Protein AF-A0A850NP55-F1 (afdb_monomer_lite)

Foldseek 3Di:
DVVVVVDDDDDDDQLAWDDDQQDIDHNDDNVPVNRVVVNCVSVVHDDDD

pLDDT: mean 97.25, std 2.12, range [87.19, 98.69]

Organism: NCBI:txid1181271

Structure (mmCIF, N/CA/C/O backbone):
data_AF-A0A850NP55-F1
#
_entry.id   AF-A0A850NP55-F1
#
loop_
_atom_site.group_PDB
_atom_site.id
_atom_site.type_symbol
_atom_site.label_atom_id
_atom_site.label_alt_id
_atom_site.label_comp_id
_atom_site.label_asym_id
_atom_site.label_entity_id
_atom_site.label_seq_id
_atom_site.pdbx_PDB_ins_code
_atom_site.Cartn_x
_atom_site.Cartn_y
_atom_site.Cartn_z
_atom_site.occupancy
_atom_site.B_iso_or_equiv
_atom_site.auth_seq_id
_atom_site.auth_comp_id
_atom_site.auth_asym_id
_atom_site.auth_atom_id
_atom_site.pdbx_P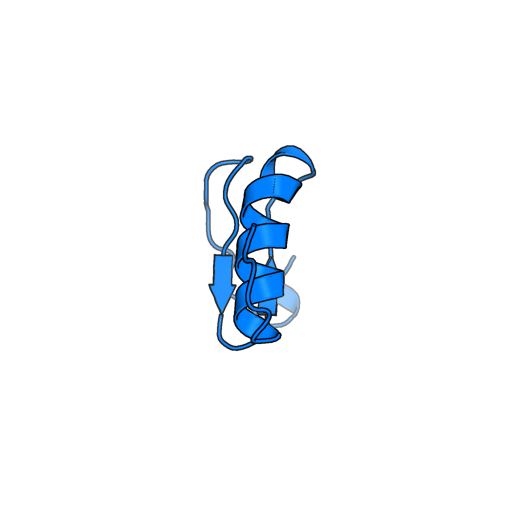DB_model_num
ATOM 1 N N . ASP A 1 1 ? 13.690 -5.985 -11.483 1.00 87.19 1 ASP A N 1
ATOM 2 C CA . ASP A 1 1 ? 12.483 -5.290 -11.964 1.00 87.19 1 ASP A CA 1
ATOM 3 C C . ASP A 1 1 ? 11.293 -6.225 -11.790 1.00 87.19 1 ASP A C 1
ATOM 5 O O . ASP A 1 1 ? 11.479 -7.432 -11.931 1.00 87.19 1 ASP A O 1
ATOM 9 N N . VAL A 1 2 ? 10.114 -5.694 -11.470 1.00 92.88 2 VAL A N 1
ATOM 10 C CA . VAL A 1 2 ? 8.861 -6.454 -11.366 1.00 92.88 2 VAL A CA 1
ATOM 11 C C . VAL A 1 2 ? 8.532 -7.192 -12.668 1.00 92.88 2 VAL A C 1
ATOM 13 O O . VAL A 1 2 ? 8.044 -8.320 -12.609 1.00 92.88 2 VAL A O 1
ATOM 16 N N . GLY A 1 3 ? 8.906 -6.635 -13.828 1.00 96.69 3 GLY A N 1
ATOM 17 C CA . GLY A 1 3 ? 8.7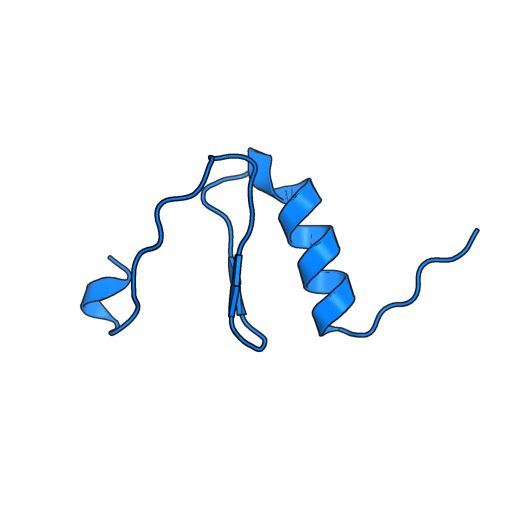12 -7.281 -15.133 1.00 96.69 3 GLY A CA 1
ATOM 18 C C . GLY A 1 3 ? 9.454 -8.614 -15.284 1.00 96.69 3 GLY A C 1
ATOM 19 O O . GLY A 1 3 ? 8.936 -9.546 -15.893 1.00 96.69 3 GLY A O 1
ATOM 20 N N . LEU A 1 4 ? 10.625 -8.762 -14.652 1.00 98.06 4 LEU A N 1
ATOM 21 C CA . LEU A 1 4 ? 11.387 -10.021 -14.668 1.00 98.06 4 LEU A CA 1
ATOM 22 C C . LEU A 1 4 ? 10.711 -11.133 -13.851 1.00 98.06 4 LEU A C 1
ATOM 24 O O . LEU A 1 4 ? 11.021 -12.305 -14.042 1.00 98.06 4 LEU A O 1
ATOM 28 N N . ALA A 1 5 ? 9.793 -10.765 -12.955 1.00 96.94 5 ALA A N 1
ATOM 29 C CA . ALA A 1 5 ? 8.974 -11.684 -12.172 1.00 96.94 5 ALA A CA 1
ATOM 30 C C . ALA A 1 5 ? 7.553 -11.854 -12.752 1.00 96.94 5 ALA A C 1
ATOM 32 O O . ALA A 1 5 ? 6.699 -12.446 -12.098 1.00 96.94 5 ALA A O 1
ATOM 33 N N . GLY A 1 6 ? 7.284 -11.332 -13.958 1.00 97.38 6 GLY A N 1
ATOM 34 C CA . GLY A 1 6 ? 5.966 -11.388 -14.604 1.00 97.38 6 GLY A CA 1
ATOM 35 C C . GLY A 1 6 ? 4.954 -10.353 -14.096 1.00 97.38 6 GLY A C 1
ATOM 36 O O . GLY A 1 6 ? 3.784 -10.423 -14.463 1.00 97.38 6 GLY A O 1
ATOM 37 N N . GLY A 1 7 ? 5.382 -9.399 -13.263 1.00 96.75 7 GLY A N 1
ATOM 38 C CA . GLY A 1 7 ? 4.547 -8.292 -12.801 1.00 96.75 7 GLY A CA 1
ATOM 39 C C . GLY A 1 7 ? 4.486 -7.138 -13.805 1.00 96.75 7 GLY A C 1
ATOM 40 O O . GLY A 1 7 ? 5.390 -6.952 -14.618 1.00 96.75 7 GLY A O 1
ATOM 41 N N . THR A 1 8 ? 3.436 -6.322 -13.716 1.00 97.56 8 THR A N 1
ATOM 42 C CA . THR A 1 8 ? 3.325 -5.070 -14.481 1.00 97.56 8 THR A CA 1
ATOM 43 C C . THR A 1 8 ? 3.757 -3.906 -13.597 1.00 97.56 8 THR A C 1
ATOM 45 O O . THR A 1 8 ? 3.179 -3.696 -12.533 1.00 97.56 8 THR A O 1
ATOM 48 N N . PHE A 1 9 ? 4.777 -3.151 -14.015 1.00 96.38 9 PHE A N 1
ATOM 49 C CA . PHE A 1 9 ? 5.127 -1.901 -13.341 1.00 96.38 9 PHE A CA 1
ATOM 50 C C . PHE A 1 9 ? 4.045 -0.856 -13.619 1.00 96.38 9 PHE A C 1
ATOM 52 O O . PHE A 1 9 ? 3.668 -0.650 -14.773 1.00 96.38 9 PHE A O 1
ATOM 59 N N . VAL A 1 10 ? 3.556 -0.201 -12.569 1.00 96.75 10 VAL A N 1
ATOM 60 C CA . VAL A 1 10 ? 2.553 0.861 -12.670 1.00 96.75 10 VAL A CA 1
ATOM 61 C C . VAL A 1 10 ? 3.177 2.147 -12.153 1.00 96.75 10 VAL A C 1
ATOM 63 O O . VAL A 1 10 ? 3.595 2.212 -10.998 1.00 96.75 10 VAL A O 1
ATOM 66 N N . ASP A 1 11 ? 3.243 3.154 -13.019 1.00 97.06 11 ASP A N 1
ATOM 67 C CA . ASP A 1 11 ? 3.773 4.469 -12.674 1.00 97.06 11 ASP A CA 1
ATOM 68 C C . ASP A 1 11 ? 2.698 5.283 -11.937 1.00 97.06 11 ASP A C 1
ATOM 70 O O . ASP A 1 11 ? 1.670 5.650 -12.513 1.00 97.06 11 ASP A O 1
ATOM 74 N N . ILE A 1 12 ? 2.910 5.500 -10.638 1.00 97.69 12 ILE A N 1
ATOM 75 C CA . ILE A 1 12 ? 2.024 6.258 -9.745 1.00 97.69 12 ILE A CA 1
ATOM 76 C C . ILE A 1 12 ? 2.844 7.291 -8.955 1.00 97.69 12 ILE A C 1
ATOM 78 O O . ILE A 1 12 ? 4.048 7.095 -8.765 1.00 97.69 12 ILE A O 1
ATOM 82 N N . PRO A 1 13 ? 2.221 8.376 -8.451 1.00 98.44 13 PRO A N 1
ATOM 83 C CA . PRO A 1 13 ? 2.900 9.345 -7.589 1.00 98.44 13 PRO A CA 1
ATOM 84 C C . PRO A 1 13 ? 3.626 8.690 -6.402 1.00 98.44 13 PRO A C 1
ATOM 86 O O . PRO A 1 13 ? 3.170 7.685 -5.863 1.00 98.44 13 PRO A O 1
ATOM 89 N N . VAL A 1 14 ? 4.746 9.276 -5.961 1.00 98.19 14 VAL A N 1
ATOM 90 C CA . VAL A 1 14 ? 5.625 8.692 -4.921 1.00 98.19 14 VAL A CA 1
ATOM 91 C C . VAL A 1 14 ? 4.946 8.510 -3.553 1.00 98.19 14 VAL A C 1
ATOM 93 O O . VAL A 1 14 ? 5.390 7.699 -2.739 1.00 98.19 14 VAL A O 1
ATOM 96 N N . ASP A 1 15 ? 3.884 9.269 -3.297 1.00 98.44 15 ASP A N 1
ATOM 97 C CA . ASP A 1 15 ? 3.056 9.251 -2.090 1.00 98.44 15 ASP A CA 1
ATOM 98 C C . ASP A 1 15 ? 1.782 8.396 -2.227 1.00 98.44 15 ASP A C 1
ATOM 100 O O . ASP A 1 15 ? 1.025 8.249 -1.264 1.00 98.44 15 ASP A O 1
ATOM 104 N N . ALA A 1 16 ? 1.551 7.792 -3.395 1.00 98.50 16 ALA A N 1
ATOM 105 C CA . ALA A 1 16 ? 0.413 6.923 -3.660 1.00 98.50 16 ALA A CA 1
ATOM 106 C C 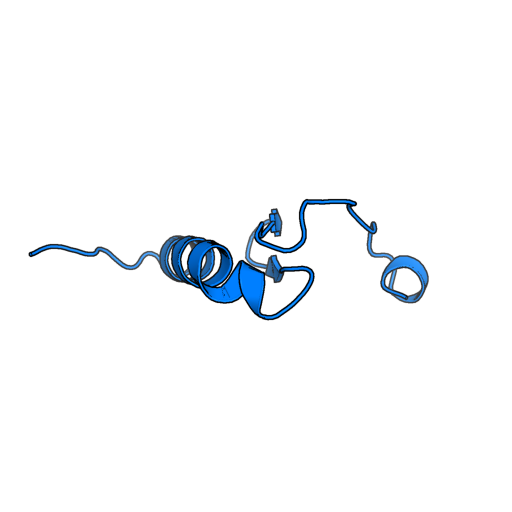. ALA A 1 16 ? 0.735 5.441 -3.397 1.00 98.50 16 ALA A C 1
ATOM 108 O O . ALA A 1 16 ? 1.889 5.014 -3.388 1.00 98.50 16 ALA A O 1
ATOM 109 N N . ALA A 1 17 ? -0.312 4.635 -3.219 1.00 98.69 17 ALA A N 1
ATOM 110 C CA . ALA A 1 17 ? -0.227 3.181 -3.106 1.00 98.69 17 ALA A CA 1
ATOM 111 C C . ALA A 1 17 ? -1.249 2.510 -4.036 1.00 98.69 17 ALA A C 1
ATOM 113 O O . ALA A 1 17 ? -2.309 3.083 -4.308 1.00 98.69 17 ALA A O 1
ATOM 114 N N . LEU A 1 18 ? -0.937 1.300 -4.498 1.00 98.31 18 LEU A N 1
ATOM 115 C CA . LEU A 1 18 ? -1.782 0.479 -5.365 1.00 98.31 18 LEU A CA 1
ATOM 116 C C . LEU A 1 18 ? -2.174 -0.814 -4.641 1.00 98.31 18 LEU A C 1
ATOM 118 O O . LEU A 1 18 ? -1.328 -1.451 -4.014 1.00 98.31 18 LEU A O 1
ATOM 122 N N . THR A 1 19 ? -3.435 -1.224 -4.786 1.00 98.56 19 THR A N 1
ATOM 123 C CA . THR A 1 19 ? -3.917 -2.549 -4.376 1.00 98.56 19 THR A CA 1
ATOM 124 C C . THR A 1 19 ? -4.300 -3.364 -5.605 1.00 98.56 19 THR A C 1
ATOM 126 O O . THR A 1 19 ? -5.143 -2.929 -6.388 1.00 98.56 19 THR A O 1
ATOM 129 N N . ASP A 1 20 ? -3.721 -4.556 -5.734 1.00 98.06 20 ASP A 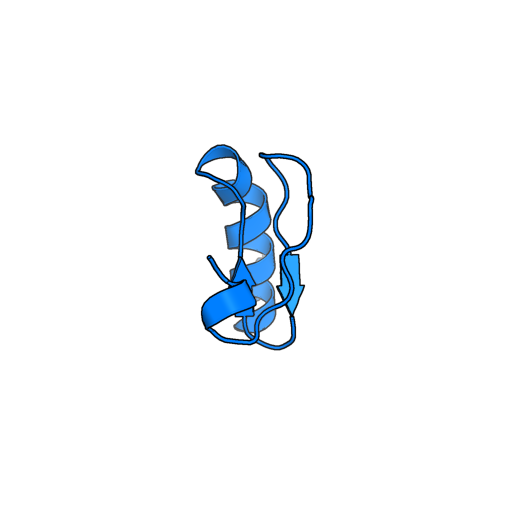N 1
ATOM 130 C CA . ASP A 1 20 ? -4.107 -5.585 -6.703 1.00 98.06 20 ASP A CA 1
ATOM 131 C C . ASP A 1 20 ? -4.476 -6.878 -5.956 1.00 98.06 20 ASP A C 1
ATOM 133 O O . ASP A 1 20 ? -3.623 -7.594 -5.422 1.00 98.06 20 ASP A O 1
ATOM 137 N N . GLY A 1 21 ? -5.778 -7.143 -5.828 1.00 97.50 21 GLY A N 1
ATOM 138 C CA . GLY A 1 21 ? -6.294 -8.221 -4.986 1.00 97.50 21 GLY A CA 1
ATOM 139 C C . GLY A 1 21 ? -5.901 -8.042 -3.515 1.00 97.50 21 GLY A C 1
ATOM 140 O O . GLY A 1 21 ? -6.426 -7.168 -2.831 1.00 97.50 21 GLY A O 1
ATOM 141 N N . LEU A 1 22 ? -4.991 -8.890 -3.025 1.00 97.88 22 LEU A N 1
ATOM 142 C CA . LEU A 1 22 ? -4.443 -8.830 -1.659 1.00 97.88 22 LEU A CA 1
ATOM 143 C C . LEU A 1 22 ? -3.057 -8.169 -1.587 1.00 97.88 22 LEU A C 1
ATOM 145 O O . LEU A 1 22 ? -2.504 -8.012 -0.498 1.00 97.88 22 LEU A O 1
ATOM 149 N N . LEU A 1 23 ? -2.468 -7.816 -2.730 1.00 98.06 23 LEU A N 1
ATOM 150 C CA . LEU A 1 23 ? -1.148 -7.209 -2.799 1.00 98.06 23 LEU A CA 1
ATOM 151 C C . LEU A 1 23 ? -1.280 -5.686 -2.724 1.00 98.06 23 LEU A C 1
ATOM 153 O O . LEU A 1 23 ? -1.807 -5.063 -3.640 1.00 98.06 23 LEU A O 1
ATOM 157 N N . VAL A 1 24 ? -0.756 -5.091 -1.653 1.00 98.56 24 VAL A N 1
ATOM 158 C CA . VAL A 1 24 ? -0.671 -3.633 -1.487 1.00 98.56 24 VAL A CA 1
ATOM 159 C C . VAL A 1 24 ? 0.783 -3.198 -1.669 1.00 98.56 24 VAL A C 1
ATOM 161 O O . VAL A 1 24 ? 1.668 -3.688 -0.963 1.00 98.56 24 VAL A O 1
ATOM 164 N N . THR A 1 25 ? 1.055 -2.282 -2.599 1.00 98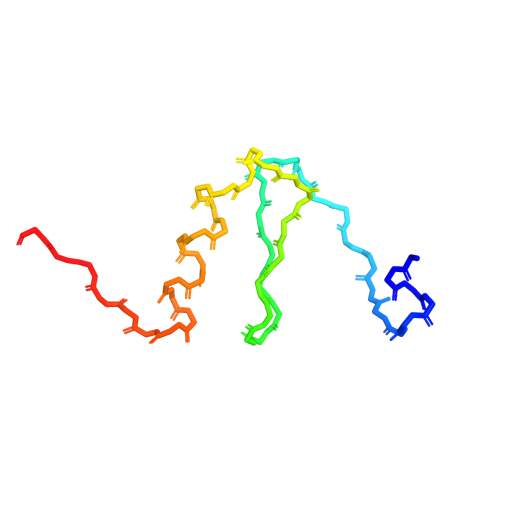.00 25 THR A N 1
ATOM 165 C CA . THR A 1 25 ? 2.410 -1.787 -2.915 1.00 98.00 25 THR A CA 1
ATOM 166 C C . THR A 1 25 ? 2.453 -0.260 -2.974 1.00 98.00 25 THR A C 1
ATOM 168 O O . THR A 1 25 ? 1.429 0.398 -3.140 1.00 98.00 25 THR A O 1
ATOM 171 N N . GLY A 1 26 ? 3.639 0.324 -2.802 1.00 97.69 26 GLY A N 1
ATOM 172 C CA . GLY A 1 26 ? 3.868 1.762 -2.941 1.00 97.69 26 GLY A CA 1
ATOM 173 C C . GLY A 1 26 ? 5.300 2.045 -3.415 1.00 97.69 26 GLY A C 1
ATOM 174 O O . GLY A 1 26 ? 6.170 1.198 -3.191 1.00 97.69 26 GLY A O 1
ATOM 175 N N . PRO A 1 27 ? 5.575 3.193 -4.065 1.00 97.06 27 PRO A N 1
ATOM 176 C CA . PRO A 1 27 ? 6.888 3.459 -4.659 1.00 97.06 27 PRO A CA 1
ATOM 177 C C . PRO A 1 27 ? 8.008 3.665 -3.630 1.00 97.06 27 PRO A C 1
ATOM 179 O O . PRO A 1 27 ? 9.143 3.255 -3.864 1.00 97.06 27 PRO A O 1
ATOM 182 N N . ALA A 1 28 ? 7.708 4.318 -2.500 1.00 97.38 28 ALA A N 1
ATOM 183 C CA . ALA A 1 28 ? 8.668 4.608 -1.435 1.00 97.38 28 ALA A CA 1
ATOM 184 C C . ALA A 1 28 ? 7.963 4.936 -0.103 1.00 97.38 28 ALA A C 1
ATOM 186 O O . ALA A 1 28 ? 6.738 4.926 -0.002 1.00 97.38 28 ALA A O 1
ATOM 187 N N . TRP A 1 29 ? 8.747 5.284 0.923 1.00 98.19 29 TRP A N 1
ATOM 188 C CA . TRP A 1 29 ? 8.254 5.657 2.254 1.00 98.19 29 TRP A CA 1
ATOM 189 C C . TRP A 1 29 ? 7.212 6.796 2.306 1.00 98.19 29 TRP A C 1
ATOM 191 O O . TRP A 1 29 ? 6.400 6.765 3.233 1.00 98.19 29 TRP A O 1
ATOM 201 N N . PRO A 1 30 ? 7.141 7.774 1.369 1.00 98.56 30 PRO A N 1
ATOM 202 C CA . PRO A 1 30 ? 6.061 8.764 1.383 1.00 98.56 30 PRO A CA 1
ATOM 203 C C . PRO A 1 30 ? 4.670 8.127 1.250 1.00 98.56 30 PRO A C 1
ATOM 205 O O . PRO A 1 30 ? 3.699 8.655 1.784 1.00 98.56 30 PRO A O 1
ATOM 208 N N . ALA A 1 31 ? 4.579 6.951 0.622 1.00 98.62 31 ALA A N 1
ATOM 209 C CA . ALA A 1 31 ? 3.333 6.217 0.444 1.00 98.62 31 ALA A CA 1
ATOM 2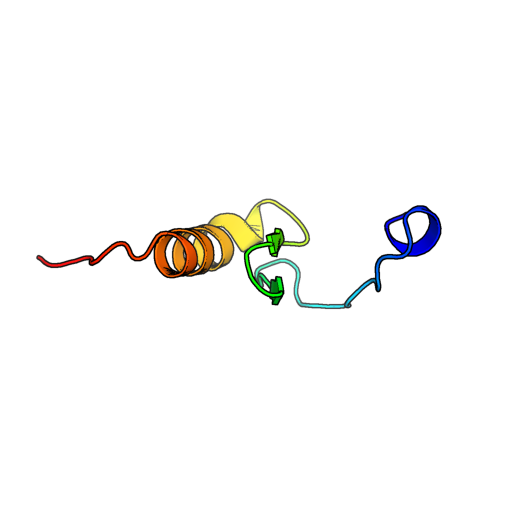10 C C . ALA A 1 31 ? 2.822 5.515 1.711 1.00 98.62 31 ALA A C 1
ATOM 212 O O . ALA A 1 31 ? 1.726 4.963 1.677 1.00 98.62 31 ALA A O 1
ATOM 213 N N . HIS A 1 32 ? 3.557 5.508 2.834 1.00 98.56 32 HIS A N 1
ATOM 214 C CA . HIS A 1 32 ? 3.171 4.731 4.023 1.00 98.56 32 HIS A CA 1
ATOM 215 C C . HIS A 1 32 ? 1.750 5.026 4.521 1.00 98.56 32 HIS A C 1
ATOM 217 O O . HIS A 1 32 ? 1.055 4.099 4.928 1.00 98.56 32 HIS A O 1
ATOM 223 N N . GLY A 1 33 ? 1.297 6.284 4.465 1.00 98.38 33 GLY A N 1
ATOM 224 C CA . GLY A 1 33 ? -0.069 6.642 4.858 1.00 98.38 33 GLY A CA 1
ATOM 225 C C . GLY A 1 33 ? -1.123 5.975 3.969 1.00 98.38 33 GLY A C 1
ATOM 226 O O . GLY A 1 33 ? -2.013 5.286 4.468 1.00 98.38 33 GLY A O 1
ATOM 227 N N . ALA A 1 34 ? -0.985 6.125 2.648 1.00 98.56 34 ALA A N 1
ATOM 228 C CA . ALA A 1 34 ? -1.882 5.511 1.669 1.00 98.56 34 ALA A CA 1
ATOM 229 C C . ALA A 1 34 ? -1.803 3.975 1.699 1.00 98.56 34 ALA A C 1
ATOM 231 O O . ALA A 1 34 ? -2.829 3.295 1.645 1.00 98.56 34 ALA A O 1
ATOM 232 N N . TRP A 1 35 ? -0.592 3.433 1.837 1.00 98.69 35 TRP A N 1
ATOM 233 C CA . TRP A 1 35 ? -0.328 2.001 1.912 1.00 98.69 35 TRP A CA 1
ATOM 234 C C . TRP A 1 35 ? -0.976 1.372 3.147 1.00 98.69 35 TRP A C 1
ATOM 236 O O . TRP A 1 35 ? -1.695 0.389 3.009 1.00 98.69 35 TRP A O 1
ATOM 246 N N . LEU A 1 36 ? -0.800 1.956 4.341 1.00 98.56 36 LEU A N 1
ATOM 247 C CA . LEU A 1 36 ? -1.404 1.440 5.577 1.00 98.56 36 LEU A CA 1
ATOM 248 C C . LEU A 1 36 ? -2.931 1.453 5.505 1.00 98.56 36 LEU A C 1
ATOM 250 O O . LEU A 1 36 ? -3.564 0.482 5.913 1.00 98.56 36 LEU A O 1
ATOM 254 N N . ALA A 1 37 ? -3.524 2.519 4.961 1.00 98.25 37 ALA A N 1
ATOM 255 C CA . ALA A 1 37 ? -4.972 2.604 4.793 1.00 98.25 37 ALA A CA 1
ATOM 256 C C . ALA A 1 37 ? -5.513 1.463 3.909 1.00 98.25 37 ALA A C 1
ATOM 258 O O . ALA A 1 37 ? -6.484 0.800 4.277 1.00 98.25 37 ALA A O 1
ATOM 259 N N . GLN A 1 38 ? -4.855 1.192 2.778 1.00 98.44 38 GLN A N 1
ATOM 260 C CA . GLN A 1 38 ? -5.228 0.100 1.875 1.00 98.44 38 GLN A CA 1
ATOM 261 C C . GLN A 1 38 ? -4.939 -1.283 2.481 1.00 98.44 38 GLN A C 1
ATOM 263 O O . GLN A 1 38 ? -5.765 -2.188 2.382 1.00 98.44 38 GLN A O 1
ATOM 268 N N . PHE A 1 39 ? -3.812 -1.439 3.178 1.00 98.50 39 PHE A N 1
ATOM 269 C CA . PHE A 1 39 ? -3.442 -2.683 3.852 1.00 98.50 39 PHE A CA 1
ATOM 270 C C . PHE A 1 39 ? -4.450 -3.071 4.944 1.00 98.50 39 PHE A C 1
ATOM 272 O O . PHE A 1 39 ? -4.889 -4.218 5.025 1.00 98.50 39 PHE A O 1
ATOM 279 N N . LEU A 1 40 ? -4.893 -2.106 5.751 1.00 98.38 40 LEU A N 1
ATOM 280 C CA . LEU A 1 40 ? -5.942 -2.332 6.747 1.00 98.38 40 LEU A CA 1
ATOM 281 C C . LEU A 1 40 ? -7.280 -2.709 6.095 1.00 98.38 40 LEU A C 1
ATOM 283 O O . LEU A 1 40 ? -7.999 -3.556 6.631 1.00 98.38 40 LEU A O 1
ATOM 287 N N . ALA A 1 41 ? -7.592 -2.137 4.928 1.00 97.88 41 ALA A N 1
ATOM 288 C CA . ALA A 1 41 ? -8.795 -2.483 4.178 1.00 97.88 41 ALA A CA 1
ATOM 289 C C . ALA A 1 41 ? -8.772 -3.940 3.683 1.00 97.88 41 ALA A C 1
ATOM 291 O O . ALA A 1 41 ? -9.762 -4.648 3.876 1.00 97.88 41 ALA A O 1
ATOM 292 N N . VAL A 1 42 ? -7.653 -4.425 3.124 1.00 98.00 42 VAL A N 1
ATOM 293 C CA . VAL A 1 42 ? -7.548 -5.833 2.678 1.00 98.00 42 VAL A CA 1
ATOM 294 C C . VAL A 1 42 ? -7.563 -6.829 3.844 1.00 98.00 42 VAL A C 1
ATOM 296 O O . VAL A 1 42 ? -8.004 -7.963 3.669 1.00 98.00 42 VAL A O 1
ATOM 299 N N . LEU A 1 43 ? -7.159 -6.409 5.049 1.00 98.19 43 LEU A N 1
ATOM 300 C CA . LEU A 1 43 ? -7.311 -7.199 6.279 1.00 98.19 43 LEU A CA 1
ATOM 301 C C . LEU A 1 43 ? -8.745 -7.191 6.843 1.00 98.19 43 LEU A C 1
ATOM 303 O O . LEU A 1 43 ? -9.033 -7.928 7.787 1.00 98.19 43 LEU A O 1
ATOM 307 N N . GLY A 1 44 ? -9.644 -6.360 6.306 1.00 97.25 44 GLY A N 1
ATOM 308 C CA . GLY A 1 44 ? -11.005 -6.201 6.820 1.00 97.25 44 GLY A CA 1
ATOM 309 C C . GLY A 1 44 ? -11.079 -5.454 8.156 1.00 97.25 44 GLY A C 1
ATOM 310 O O . GLY A 1 44 ? -12.066 -5.596 8.886 1.00 97.25 44 GLY A O 1
ATOM 311 N N . ALA A 1 45 ? -10.051 -4.671 8.499 1.00 97.31 45 ALA A N 1
ATOM 312 C CA . ALA A 1 45 ? -10.034 -3.892 9.729 1.00 97.31 45 ALA A CA 1
ATOM 313 C C . ALA A 1 45 ? -11.104 -2.788 9.691 1.00 97.31 45 ALA A C 1
ATOM 315 O O . ALA A 1 45 ? -11.283 -2.097 8.686 1.00 97.31 45 ALA A O 1
ATOM 316 N N . LYS A 1 46 ? -11.804 -2.594 10.812 1.00 95.00 46 LYS A N 1
ATOM 317 C CA . LYS A 1 46 ? -12.743 -1.483 11.006 1.00 95.00 46 LYS A CA 1
ATOM 318 C C . LYS A 1 46 ? -12.149 -0.504 12.006 1.00 95.00 46 LYS A C 1
ATOM 320 O O . LYS A 1 46 ? -11.799 -0.902 13.112 1.00 95.00 46 LYS A O 1
ATOM 325 N N . ILE A 1 47 ? -12.050 0.762 11.610 1.00 93.38 47 ILE A N 1
ATOM 326 C CA . ILE A 1 47 ? -11.563 1.848 12.462 1.00 93.38 47 ILE A CA 1
ATOM 327 C C . ILE A 1 47 ? -12.774 2.656 12.935 1.00 93.38 47 ILE A C 1
ATOM 329 O O . ILE A 1 47 ? -13.556 3.137 12.116 1.00 93.38 47 ILE A O 1
ATOM 333 N N . SER A 1 48 ? -12.933 2.791 14.248 1.00 95.00 48 SER A N 1
ATOM 334 C CA . SER A 1 48 ? -13.954 3.615 14.905 1.00 95.00 48 SER A CA 1
ATOM 335 C C . SER A 1 48 ? -13.303 4.446 16.010 1.00 95.00 48 SER A C 1
ATOM 337 O O . SER A 1 48 ? -12.273 4.031 16.544 1.00 95.00 48 SER A O 1
ATOM 339 N N . LEU A 1 49 ? -13.889 5.603 16.333 1.00 91.12 49 LEU A N 1
ATOM 340 C CA . LEU A 1 49 ? -13.497 6.406 17.498 1.00 91.12 49 LEU A CA 1
ATOM 341 C C . LEU A 1 49 ? -14.065 5.837 18.801 1.00 91.12 49 LEU A C 1
ATOM 343 O O . LEU A 1 49 ? -15.178 5.266 18.749 1.00 91.12 49 LEU A O 1
#

Radius of gyration: 12.19 Å; chains: 1; bounding box: 26×21×33 Å

Sequence (49 aa):
DVGLAGGTFVDIPVDAALTDGLLVTGPAWPAHGAWLAQFLAVLGAKISL

Secondary structure (DSSP, 8-state):
-GGGGTPPP----TT--EEETTEEE-SSGGGHHHHHHHHHHHTT-----